Protein AF-A0A8T3NJP6-F1 (afdb_monomer_lite)

Sequence (175 aa):
MNRAPTAQTKPSHRVGARCITPTHHPRDDVEKGDGRAALRHARLGALLWALGLGLLLYYLVAYLDHVAALARYPYDFDQGEGYDVNSGWLLARGLPIYTDNSVYPYYSSNYPPVFSLLLAPIVATFGPVLATGRVLSATAALLTAGLIGAVVFRRTHHGPAALTAGLFYIGSNYV

Structure (mmCIF, N/CA/C/O backbone):
data_AF-A0A8T3NJP6-F1
#
_entry.id   AF-A0A8T3NJP6-F1
#
loop_
_atom_site.group_PDB
_atom_site.id
_atom_site.type_symbol
_atom_site.label_atom_id
_atom_site.label_alt_id
_atom_site.label_comp_id
_atom_site.label_asym_id
_atom_site.label_entity_id
_atom_site.label_seq_id
_atom_site.pdbx_PDB_ins_code
_atom_site.Cartn_x
_atom_site.Cartn_y
_atom_site.Cartn_z
_atom_site.occupancy
_atom_site.B_iso_or_equiv
_atom_site.auth_seq_id
_atom_site.auth_comp_id
_atom_site.auth_asym_id
_atom_site.auth_atom_id
_atom_site.pdbx_PDB_model_num
ATOM 1 N N . MET A 1 1 ? 32.372 -62.467 -55.895 1.00 38.81 1 MET A N 1
ATOM 2 C CA . MET A 1 1 ? 32.354 -62.446 -57.376 1.00 38.81 1 MET A CA 1
ATOM 3 C C . MET A 1 1 ? 32.005 -61.030 -57.829 1.00 38.81 1 MET A C 1
ATOM 5 O O . MET A 1 1 ? 30.941 -60.563 -57.469 1.00 38.81 1 MET A O 1
ATOM 9 N N . ASN A 1 2 ? 32.970 -60.262 -58.352 1.00 39.66 2 ASN A N 1
ATOM 10 C CA . ASN A 1 2 ? 33.225 -60.068 -59.799 1.00 39.66 2 ASN A CA 1
ATOM 11 C C . ASN A 1 2 ? 32.123 -59.198 -60.451 1.00 39.66 2 ASN A C 1
ATOM 13 O O . ASN A 1 2 ? 30.991 -59.647 -60.514 1.00 39.66 2 ASN A O 1
ATOM 17 N N . ARG A 1 3 ? 32.355 -57.981 -60.969 1.00 40.31 3 ARG A N 1
ATOM 18 C CA . ARG A 1 3 ? 33.438 -57.534 -61.869 1.00 40.31 3 ARG A CA 1
ATOM 19 C C . ARG A 1 3 ? 33.588 -55.994 -61.880 1.00 40.31 3 ARG A C 1
ATOM 21 O O . ARG A 1 3 ? 32.593 -55.292 -62.009 1.00 40.31 3 ARG A O 1
ATOM 28 N N . ALA A 1 4 ? 34.831 -55.505 -61.867 1.00 47.06 4 ALA A N 1
ATOM 29 C CA . ALA A 1 4 ? 35.287 -54.413 -62.751 1.00 47.06 4 ALA A CA 1
ATOM 30 C C . ALA A 1 4 ? 35.681 -55.053 -64.113 1.00 47.06 4 ALA A C 1
ATOM 32 O O . ALA A 1 4 ? 35.882 -56.275 -64.107 1.00 47.06 4 ALA A O 1
ATOM 33 N N . PRO A 1 5 ? 35.778 -54.356 -65.272 1.00 53.47 5 PRO A N 1
ATOM 34 C CA . PRO A 1 5 ? 36.771 -53.294 -65.555 1.00 53.47 5 PRO A CA 1
ATOM 35 C C . PRO A 1 5 ? 36.186 -52.183 -66.487 1.00 53.47 5 PRO A C 1
ATOM 37 O O . PRO A 1 5 ? 35.022 -52.236 -66.858 1.00 53.47 5 PRO A O 1
ATOM 40 N N . THR A 1 6 ? 36.848 -51.097 -66.903 1.00 47.25 6 THR A N 1
ATOM 41 C CA . THR A 1 6 ? 38.007 -51.060 -67.811 1.00 47.25 6 THR A CA 1
ATOM 42 C C . THR A 1 6 ? 38.504 -49.619 -67.952 1.00 47.25 6 THR A C 1
ATOM 44 O O . THR A 1 6 ? 37.713 -48.686 -68.064 1.00 47.25 6 THR A O 1
ATOM 47 N N . ALA A 1 7 ? 39.825 -49.465 -67.957 1.00 45.44 7 ALA A N 1
ATOM 48 C CA . ALA A 1 7 ? 40.545 -48.230 -68.222 1.00 45.44 7 ALA A CA 1
ATOM 49 C C . ALA A 1 7 ? 40.531 -47.865 -69.717 1.00 45.44 7 ALA A C 1
ATOM 51 O O . ALA A 1 7 ? 40.633 -48.751 -70.563 1.00 45.44 7 ALA A O 1
ATOM 52 N N . GLN A 1 8 ? 40.519 -46.565 -70.026 1.00 42.50 8 GLN A N 1
ATOM 53 C CA . GLN A 1 8 ? 41.013 -46.023 -71.294 1.00 42.50 8 GLN A CA 1
ATOM 54 C C . GLN A 1 8 ? 41.798 -44.724 -71.062 1.00 42.50 8 GLN A C 1
ATOM 56 O O . GLN A 1 8 ? 41.581 -43.975 -70.113 1.00 42.50 8 GLN A O 1
ATOM 61 N N . THR A 1 9 ? 42.791 -44.554 -71.923 1.00 40.91 9 THR A N 1
ATOM 62 C CA . THR A 1 9 ? 44.012 -43.758 -71.811 1.00 40.91 9 THR A CA 1
ATOM 63 C C . THR A 1 9 ? 43.911 -42.330 -72.369 1.00 40.91 9 THR A C 1
ATOM 65 O O . THR A 1 9 ? 43.141 -42.052 -73.278 1.00 40.91 9 THR A O 1
ATOM 68 N N . LYS A 1 10 ? 44.782 -41.469 -71.819 1.00 39.53 10 LYS A N 1
ATOM 69 C CA . LYS A 1 10 ? 45.223 -40.094 -72.172 1.00 39.53 10 LYS A CA 1
ATOM 70 C C . LYS A 1 10 ? 45.171 -39.689 -73.666 1.00 39.53 10 LYS A C 1
ATOM 72 O O . LYS A 1 10 ? 45.448 -40.519 -74.527 1.00 39.53 10 LYS A O 1
ATOM 77 N N . PRO A 1 11 ? 45.066 -38.372 -73.955 1.00 45.78 11 PRO A N 1
ATOM 78 C CA . PRO A 1 11 ? 46.289 -37.653 -74.344 1.00 45.78 11 PRO A CA 1
ATOM 79 C C . PRO A 1 11 ? 46.445 -36.243 -73.743 1.00 45.78 11 PRO A C 1
ATOM 81 O O . PRO A 1 11 ? 45.507 -35.589 -73.300 1.00 45.78 11 PRO A O 1
ATOM 84 N N . SER A 1 12 ? 47.701 -35.797 -73.721 1.00 45.50 12 SER A N 1
ATOM 85 C CA . SER A 1 12 ? 48.164 -34.478 -73.299 1.00 45.50 12 SER A CA 1
ATOM 86 C C . SER A 1 12 ? 47.910 -33.403 -74.355 1.00 45.50 12 SER A C 1
ATOM 88 O O . SER A 1 12 ? 48.338 -33.575 -75.493 1.00 45.50 12 SER A O 1
ATOM 90 N N . HIS A 1 13 ? 47.399 -32.242 -73.945 1.00 44.22 13 HIS A N 1
ATOM 91 C CA . HIS A 1 13 ? 47.622 -30.987 -74.662 1.00 44.22 13 HIS A CA 1
ATOM 92 C C . HIS A 1 13 ? 48.075 -29.890 -73.695 1.00 44.22 13 HIS A C 1
ATOM 94 O O . HIS A 1 13 ? 47.443 -29.616 -72.677 1.00 44.22 13 HIS A O 1
ATOM 100 N N . ARG A 1 14 ? 49.236 -29.312 -74.020 1.00 48.38 14 ARG A N 1
ATOM 101 C CA . ARG A 1 14 ? 49.785 -28.082 -73.447 1.00 48.38 14 ARG A CA 1
ATOM 102 C C . ARG A 1 14 ? 48.995 -26.864 -73.949 1.00 48.38 14 ARG A C 1
ATOM 104 O O . ARG A 1 14 ? 48.382 -26.917 -75.009 1.00 48.38 14 ARG A O 1
ATOM 111 N N . VAL A 1 15 ? 49.262 -25.748 -73.268 1.00 44.94 15 VAL A N 1
ATOM 112 C CA . VAL A 1 15 ? 49.188 -24.347 -73.721 1.00 44.94 15 VAL A CA 1
ATOM 113 C C . VAL A 1 15 ? 47.906 -23.609 -73.342 1.00 44.94 15 VAL A C 1
ATOM 115 O O . VAL A 1 15 ? 46.810 -23.928 -73.782 1.00 44.94 15 VAL A O 1
ATOM 118 N N . GLY A 1 16 ? 48.095 -22.549 -72.554 1.00 43.47 16 GLY A N 1
ATOM 119 C CA . GLY A 1 16 ? 47.092 -21.518 -72.330 1.00 43.47 16 GLY A CA 1
ATOM 120 C C . GLY A 1 16 ? 47.276 -20.798 -71.003 1.00 43.47 16 GLY A C 1
ATOM 121 O O . GLY A 1 16 ? 46.403 -20.886 -70.147 1.00 43.47 16 GLY A O 1
ATOM 122 N N . ALA A 1 17 ? 48.399 -20.092 -70.831 1.00 51.47 17 ALA A N 1
ATOM 123 C CA . ALA A 1 17 ? 48.506 -19.044 -69.823 1.00 51.47 17 ALA A CA 1
ATOM 124 C C . ALA A 1 17 ? 47.404 -18.013 -70.106 1.00 51.47 17 ALA A C 1
ATOM 126 O O . ALA A 1 17 ? 47.501 -17.230 -71.049 1.00 51.47 17 ALA A O 1
ATOM 127 N N . ARG A 1 18 ? 46.314 -18.068 -69.337 1.00 46.84 18 ARG A N 1
ATOM 128 C CA . ARG A 1 18 ? 45.271 -17.049 -69.377 1.00 46.84 18 ARG A CA 1
ATOM 129 C C . ARG A 1 18 ? 45.617 -15.989 -68.347 1.00 46.84 18 ARG A C 1
ATOM 131 O O . ARG A 1 18 ? 45.667 -16.252 -67.151 1.00 46.84 18 ARG A O 1
ATOM 138 N N . CYS A 1 19 ? 45.913 -14.817 -68.893 1.00 47.25 19 CYS A N 1
ATOM 139 C CA . CYS A 1 19 ? 46.056 -13.535 -68.233 1.00 47.25 19 CYS A CA 1
ATOM 140 C C . CYS A 1 19 ? 45.016 -13.396 -67.108 1.00 47.25 19 CYS A C 1
ATOM 142 O O . CYS A 1 19 ? 43.813 -13.421 -67.365 1.00 47.25 19 CYS A O 1
ATOM 144 N N . ILE A 1 20 ? 45.486 -13.290 -65.865 1.00 51.19 20 ILE A N 1
ATOM 145 C CA . ILE A 1 20 ? 44.656 -12.895 -64.730 1.00 51.19 20 ILE A CA 1
ATOM 146 C C . ILE A 1 20 ? 44.383 -11.403 -64.923 1.00 51.19 20 ILE A C 1
ATOM 148 O O . ILE A 1 20 ? 45.192 -10.560 -64.547 1.00 51.19 20 ILE A O 1
ATOM 152 N N 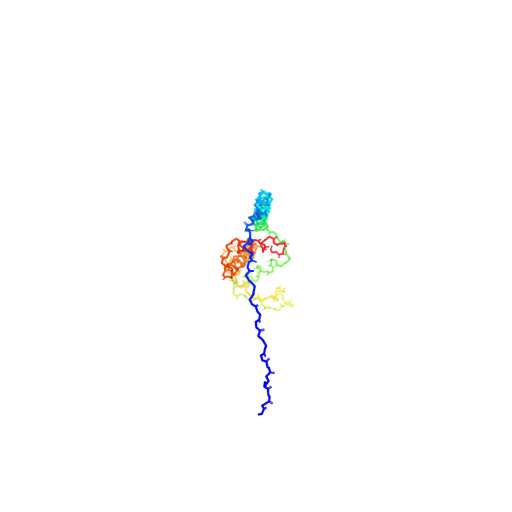. THR A 1 21 ? 43.268 -11.066 -65.563 1.00 49.53 21 THR A N 1
ATOM 153 C CA . THR A 1 21 ? 42.693 -9.724 -65.461 1.00 49.53 21 THR A CA 1
ATOM 154 C C . THR A 1 21 ? 42.191 -9.544 -64.030 1.00 49.53 21 THR A C 1
ATOM 156 O O . THR A 1 21 ? 41.343 -10.335 -63.606 1.00 49.53 21 THR A O 1
ATOM 159 N N . PRO A 1 22 ? 42.656 -8.538 -63.270 1.00 46.81 22 PRO A N 1
ATOM 160 C CA . PRO A 1 22 ? 42.009 -8.182 -62.023 1.00 46.81 22 PRO A CA 1
ATOM 161 C C . PRO A 1 22 ? 40.672 -7.543 -62.397 1.00 46.81 22 PRO A C 1
ATOM 163 O O . PRO A 1 22 ? 40.606 -6.379 -62.786 1.00 46.81 22 PRO A O 1
ATOM 166 N N . THR A 1 23 ? 39.595 -8.325 -62.350 1.00 52.22 23 THR A N 1
ATOM 167 C CA . THR A 1 23 ? 38.246 -7.768 -62.399 1.00 52.22 23 THR A CA 1
ATOM 168 C C . THR A 1 23 ? 38.066 -6.948 -61.133 1.00 52.22 23 THR A C 1
ATOM 170 O O . THR A 1 23 ? 38.006 -7.490 -60.030 1.00 52.22 23 THR A O 1
ATOM 173 N N . HIS A 1 24 ? 38.067 -5.635 -61.327 1.00 50.50 24 HIS A N 1
ATOM 174 C CA . HIS A 1 24 ? 37.753 -4.602 -60.358 1.00 50.50 24 HIS A CA 1
ATOM 175 C C . HIS A 1 24 ? 36.595 -5.059 -59.460 1.00 50.50 24 HIS 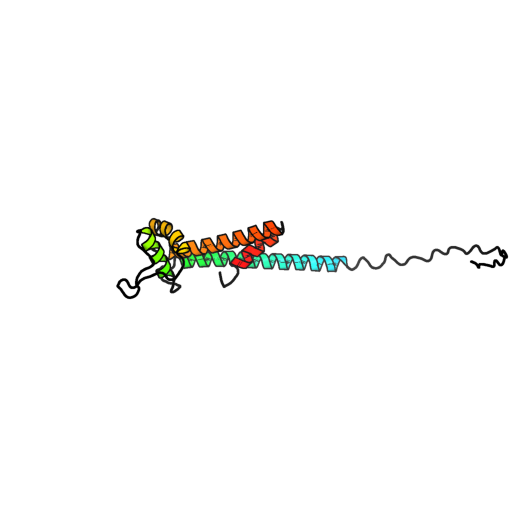A C 1
ATOM 177 O O . HIS A 1 24 ? 35.508 -5.360 -59.948 1.00 50.50 24 HIS A O 1
ATOM 183 N N . HIS A 1 25 ? 36.864 -5.196 -58.163 1.00 49.81 25 HIS A N 1
ATOM 184 C CA . HIS A 1 25 ? 35.890 -5.607 -57.162 1.00 49.81 25 HIS A CA 1
ATOM 185 C C . HIS A 1 25 ? 34.999 -4.391 -56.845 1.00 49.81 25 HIS A C 1
ATOM 187 O O . HIS A 1 25 ? 35.522 -3.430 -56.288 1.00 49.81 25 HIS A O 1
ATOM 193 N N . PRO A 1 26 ? 33.688 -4.374 -57.155 1.00 51.38 26 PRO A N 1
ATOM 194 C CA . PRO A 1 26 ? 32.816 -3.308 -56.687 1.00 51.38 26 PRO A CA 1
ATOM 195 C C . PRO A 1 26 ? 32.233 -3.774 -55.352 1.00 51.38 26 PRO A C 1
ATOM 197 O O . PRO A 1 26 ? 31.236 -4.498 -55.324 1.00 51.38 26 PRO A O 1
ATOM 200 N N . ARG A 1 27 ? 32.913 -3.480 -54.240 1.00 54.12 27 ARG A N 1
ATOM 201 C CA . ARG A 1 27 ? 32.409 -3.832 -52.900 1.00 54.12 27 ARG A CA 1
ATOM 202 C C . ARG A 1 27 ? 32.556 -2.756 -51.826 1.00 54.12 27 ARG A C 1
ATOM 204 O O . ARG A 1 27 ? 32.286 -3.073 -50.677 1.00 54.12 27 ARG A O 1
ATOM 211 N N . ASP A 1 28 ? 32.834 -1.500 -52.176 1.00 51.66 28 ASP A N 1
ATOM 212 C CA . ASP A 1 28 ? 33.122 -0.481 -51.149 1.00 51.66 28 ASP A CA 1
ATOM 213 C C . ASP A 1 28 ? 32.123 0.696 -51.091 1.00 51.66 28 ASP A C 1
ATOM 215 O O . ASP A 1 28 ? 32.291 1.615 -50.286 1.00 51.66 28 ASP A O 1
ATOM 219 N N . ASP A 1 29 ? 31.025 0.661 -51.858 1.00 48.41 29 ASP A N 1
ATOM 220 C CA . ASP A 1 29 ? 30.229 1.880 -52.096 1.00 48.41 29 ASP A CA 1
ATOM 221 C C . ASP A 1 29 ? 28.874 1.946 -51.354 1.00 48.41 29 ASP A C 1
ATOM 223 O O . ASP A 1 29 ? 28.150 2.930 -51.501 1.00 48.41 29 ASP A O 1
ATOM 227 N N . VAL A 1 30 ? 28.495 0.952 -50.535 1.00 53.06 30 VAL A N 1
ATOM 228 C CA . VAL A 1 30 ? 27.120 0.875 -49.968 1.00 53.06 30 VAL A CA 1
ATOM 229 C C . VAL A 1 30 ? 27.000 1.271 -48.481 1.00 53.06 30 VAL A C 1
ATOM 231 O O . VAL A 1 30 ? 25.906 1.583 -48.020 1.00 53.06 30 VAL A O 1
ATOM 234 N N . GLU A 1 31 ? 28.079 1.376 -47.703 1.00 53.22 31 GLU A N 1
ATOM 235 C CA . GLU A 1 31 ? 27.945 1.395 -46.227 1.00 53.22 31 GLU A CA 1
ATOM 236 C C . GLU A 1 31 ? 27.882 2.767 -45.523 1.00 53.22 31 GLU A C 1
ATOM 238 O O . GLU A 1 31 ? 27.720 2.832 -44.305 1.00 53.22 31 GLU A O 1
ATOM 243 N N . LYS A 1 32 ? 27.972 3.903 -46.229 1.00 54.69 32 LYS A N 1
ATOM 244 C CA . LYS A 1 32 ? 28.058 5.224 -45.554 1.00 54.69 32 LYS A CA 1
ATOM 245 C C . LYS A 1 32 ? 26.711 5.912 -45.272 1.00 54.69 32 LYS A C 1
ATOM 247 O O . LYS A 1 32 ? 26.680 6.895 -44.531 1.00 54.69 32 LYS A O 1
ATOM 252 N N . GLY A 1 33 ? 25.600 5.412 -45.821 1.00 56.06 33 GLY A N 1
ATOM 253 C CA . GLY A 1 33 ? 24.267 6.032 -45.700 1.00 56.06 33 GLY A CA 1
ATOM 254 C C . GLY A 1 33 ? 23.445 5.632 -44.465 1.00 56.06 33 GLY A C 1
ATOM 255 O O . GLY A 1 33 ? 22.550 6.375 -44.063 1.00 56.06 33 GLY A O 1
ATOM 256 N N . ASP A 1 34 ? 23.758 4.498 -43.834 1.00 64.94 34 ASP A N 1
ATOM 257 C CA . ASP A 1 34 ? 22.862 3.828 -42.874 1.00 64.94 34 ASP A CA 1
ATOM 258 C C . ASP A 1 34 ? 23.059 4.278 -41.405 1.00 64.94 34 ASP A C 1
ATOM 260 O O . ASP A 1 34 ? 22.128 4.342 -40.598 1.00 64.94 34 ASP A O 1
ATOM 264 N N . GLY A 1 35 ? 24.263 4.742 -41.049 1.00 72.12 35 GLY A N 1
ATOM 265 C CA . GLY A 1 35 ? 24.601 5.111 -39.665 1.00 72.12 35 GLY A CA 1
ATOM 266 C C . GLY A 1 35 ? 23.785 6.278 -39.085 1.00 72.12 35 GLY A C 1
ATOM 267 O O . GLY A 1 35 ? 23.498 6.311 -37.886 1.00 72.12 35 GLY A O 1
ATOM 268 N N . ARG A 1 36 ? 23.345 7.234 -39.921 1.00 79.62 36 ARG A N 1
ATOM 269 C CA . ARG A 1 36 ? 22.491 8.356 -39.475 1.00 79.62 36 ARG A CA 1
ATOM 270 C C . ARG A 1 36 ? 21.071 7.900 -39.156 1.00 79.62 36 ARG A C 1
ATOM 272 O O . ARG A 1 36 ? 20.460 8.436 -38.231 1.00 79.62 36 ARG A O 1
ATOM 279 N N . AL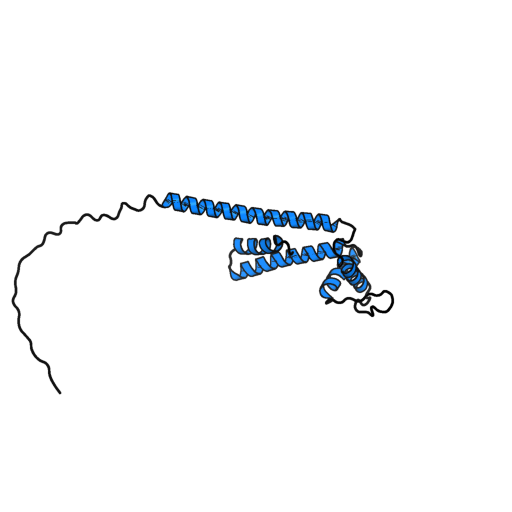A A 1 37 ? 20.545 6.934 -39.907 1.00 78.81 37 ALA A N 1
ATOM 280 C CA . ALA A 1 37 ? 19.236 6.356 -39.642 1.00 78.81 37 ALA A CA 1
ATOM 281 C C . ALA A 1 37 ? 19.282 5.526 -38.354 1.00 78.81 37 ALA A C 1
ATOM 283 O O . ALA A 1 37 ? 18.476 5.769 -37.458 1.00 78.81 37 ALA A O 1
ATOM 284 N N . ALA A 1 38 ? 20.268 4.639 -38.194 1.00 80.38 38 ALA A N 1
ATOM 285 C CA . ALA A 1 38 ? 20.451 3.848 -36.973 1.00 80.38 38 ALA A CA 1
ATOM 286 C C . ALA A 1 38 ? 20.577 4.724 -35.707 1.00 80.38 38 ALA A C 1
ATOM 288 O O . ALA A 1 38 ? 19.890 4.490 -34.711 1.00 80.38 38 ALA A O 1
ATOM 289 N N . LEU A 1 39 ? 21.368 5.803 -35.765 1.00 86.50 39 LEU A N 1
ATOM 290 C CA . LEU A 1 39 ? 21.522 6.741 -34.647 1.00 86.50 39 LEU A CA 1
ATOM 291 C C . LEU A 1 39 ? 20.217 7.479 -34.304 1.00 86.50 39 LEU A C 1
ATOM 293 O O . LEU A 1 39 ? 19.934 7.720 -33.130 1.00 86.50 39 LEU A O 1
ATOM 297 N N . ARG A 1 40 ? 19.403 7.837 -35.308 1.00 89.50 40 ARG A N 1
ATOM 298 C CA . ARG A 1 40 ? 18.079 8.447 -35.090 1.00 89.50 40 ARG A CA 1
ATOM 299 C C . ARG A 1 40 ? 17.128 7.483 -34.384 1.00 89.50 40 ARG A C 1
ATOM 301 O O . ARG A 1 40 ? 16.476 7.904 -33.433 1.00 89.50 40 ARG A O 1
ATOM 308 N N . HIS A 1 41 ? 17.086 6.215 -34.795 1.00 89.44 41 HIS A N 1
ATOM 309 C CA . HIS A 1 41 ? 16.263 5.195 -34.136 1.00 89.44 41 HIS A CA 1
ATOM 310 C C . HIS A 1 41 ? 16.716 4.945 -32.694 1.00 89.44 41 HIS A C 1
ATOM 312 O O . HIS A 1 41 ? 15.879 4.916 -31.797 1.00 89.44 41 HIS A O 1
ATOM 318 N N . ALA A 1 42 ? 18.027 4.858 -32.443 1.00 90.94 42 ALA A N 1
ATOM 319 C CA . ALA A 1 42 ? 18.564 4.707 -31.090 1.00 90.94 42 ALA A CA 1
ATOM 320 C C . ALA A 1 42 ? 18.208 5.901 -30.184 1.00 90.94 42 ALA A C 1
ATOM 322 O O . ALA A 1 42 ? 17.782 5.712 -29.047 1.00 90.94 42 ALA A O 1
ATOM 323 N N . ARG A 1 43 ? 18.319 7.135 -30.699 1.00 93.62 43 ARG A N 1
ATOM 324 C CA . ARG A 1 43 ? 17.924 8.355 -29.970 1.00 93.62 43 ARG A CA 1
ATOM 325 C C . ARG A 1 43 ? 16.427 8.407 -29.689 1.00 93.62 43 ARG A C 1
ATOM 327 O O . ARG A 1 43 ? 16.041 8.765 -28.583 1.00 93.62 43 ARG A O 1
ATOM 334 N N . LEU A 1 44 ? 15.596 8.045 -30.667 1.00 95.38 44 LEU A N 1
ATOM 335 C CA . LEU A 1 44 ? 14.149 7.969 -30.479 1.00 95.38 44 LEU A CA 1
ATOM 336 C C . LEU A 1 44 ? 13.791 6.909 -29.432 1.00 95.38 44 LEU A C 1
ATOM 338 O O . LEU A 1 44 ? 13.009 7.191 -28.534 1.00 95.38 44 LEU A O 1
ATOM 342 N N . GLY A 1 45 ? 14.408 5.727 -29.500 1.00 94.75 45 GLY A N 1
ATOM 343 C CA . GLY A 1 45 ? 14.225 4.668 -28.510 1.00 94.75 45 GLY A CA 1
ATOM 344 C C . GLY A 1 45 ? 14.599 5.126 -27.102 1.00 94.75 45 GLY A C 1
ATOM 345 O O . GLY A 1 45 ? 13.806 4.953 -26.183 1.00 94.75 45 GLY A O 1
ATOM 346 N N . ALA A 1 46 ? 15.753 5.779 -26.941 1.00 94.44 46 ALA A N 1
ATOM 347 C CA . ALA A 1 46 ? 16.181 6.342 -25.661 1.00 94.44 46 ALA A CA 1
ATOM 348 C C . ALA A 1 46 ? 15.220 7.428 -25.145 1.00 94.44 46 ALA A C 1
ATOM 350 O O . ALA A 1 46 ? 14.899 7.441 -23.959 1.00 94.44 46 ALA A O 1
ATOM 351 N N . LEU A 1 47 ? 14.725 8.304 -26.028 1.00 97.25 47 LEU A N 1
ATOM 352 C CA . LEU A 1 47 ? 13.744 9.334 -25.678 1.00 97.25 47 LEU A CA 1
ATOM 353 C C . LEU A 1 47 ? 12.422 8.718 -25.207 1.00 97.25 47 LEU A C 1
ATOM 355 O O . LEU A 1 47 ? 11.899 9.122 -24.173 1.00 97.25 47 LEU A O 1
ATOM 359 N N . LEU A 1 48 ? 11.894 7.734 -25.940 1.00 97.19 48 LEU A N 1
ATOM 360 C CA . LEU A 1 48 ? 10.659 7.036 -25.575 1.00 97.19 48 LEU A CA 1
ATOM 361 C C . LEU A 1 48 ? 10.815 6.284 -24.249 1.00 97.19 48 LEU A C 1
ATOM 363 O O . LEU A 1 48 ? 9.909 6.312 -23.421 1.00 97.19 48 LEU A O 1
ATOM 367 N N . TRP A 1 49 ? 11.978 5.671 -24.017 1.00 96.56 49 TRP A N 1
ATOM 368 C CA . TRP A 1 49 ? 12.299 5.030 -22.743 1.00 96.56 49 TRP A CA 1
ATOM 369 C C . TRP A 1 49 ? 12.341 6.028 -21.585 1.00 96.56 49 TRP A C 1
ATOM 371 O O . TRP A 1 49 ? 11.743 5.781 -20.539 1.00 96.56 49 TRP A O 1
ATOM 381 N N . ALA A 1 50 ? 13.020 7.162 -21.771 1.00 96.25 50 ALA A N 1
ATOM 382 C CA . ALA A 1 50 ? 13.099 8.214 -20.764 1.00 96.25 50 ALA A CA 1
ATOM 383 C C . ALA A 1 50 ? 11.718 8.809 -20.459 1.00 96.25 50 ALA A C 1
ATOM 385 O O . ALA A 1 50 ? 11.387 9.013 -19.294 1.00 96.25 50 ALA A O 1
ATOM 386 N N . LEU A 1 51 ? 10.894 9.028 -21.489 1.00 97.94 51 LEU A N 1
ATOM 387 C CA . LEU A 1 51 ? 9.518 9.491 -21.332 1.00 97.94 51 LEU A CA 1
ATOM 388 C C . LEU A 1 51 ? 8.675 8.473 -20.556 1.00 97.94 51 LEU A C 1
ATOM 390 O O . LEU A 1 51 ? 8.022 8.844 -19.587 1.00 97.94 51 LEU A O 1
ATOM 394 N N . GLY A 1 52 ? 8.727 7.193 -20.935 1.00 97.50 52 GLY A N 1
ATOM 395 C CA . GLY A 1 52 ? 7.999 6.125 -20.246 1.00 97.50 52 GLY A CA 1
ATOM 396 C C . GLY A 1 52 ? 8.399 5.997 -18.776 1.00 97.50 52 GLY A C 1
ATOM 397 O O . GLY A 1 52 ? 7.536 5.957 -17.903 1.00 97.50 52 GLY A O 1
ATOM 398 N N . LEU A 1 53 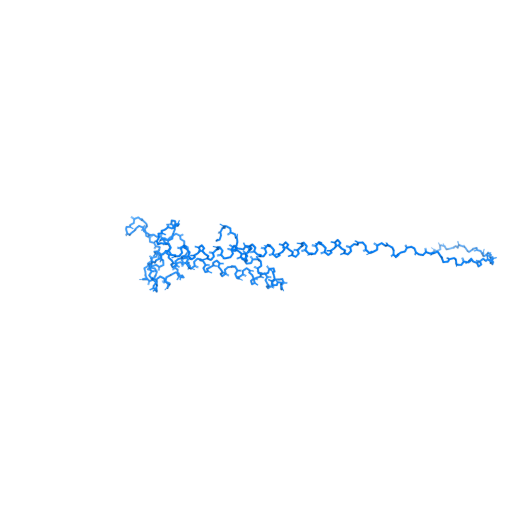? 9.702 6.018 -18.481 1.00 97.31 53 LEU A N 1
ATOM 399 C CA . LEU A 1 53 ? 10.194 6.027 -17.103 1.00 97.31 53 LEU A CA 1
ATOM 400 C C . LEU A 1 53 ? 9.751 7.290 -16.349 1.00 97.31 53 LEU A C 1
ATOM 402 O O . LEU A 1 53 ? 9.349 7.198 -15.194 1.00 97.31 53 LEU A O 1
ATOM 406 N N . GLY A 1 54 ? 9.780 8.454 -17.001 1.00 98.00 54 GLY A N 1
ATOM 407 C CA . GLY A 1 54 ? 9.292 9.710 -16.434 1.00 98.00 54 GLY A CA 1
ATOM 408 C C . GLY A 1 54 ? 7.810 9.652 -16.056 1.00 98.00 54 GLY A C 1
ATOM 409 O O . GLY A 1 54 ? 7.453 10.065 -14.956 1.00 98.00 54 GLY A O 1
ATOM 410 N N . LEU A 1 55 ? 6.959 9.077 -16.914 1.00 97.75 55 LEU A N 1
ATOM 411 C CA . LEU A 1 55 ? 5.538 8.861 -16.617 1.00 97.75 55 LEU A CA 1
ATOM 412 C C . LEU A 1 55 ? 5.347 7.918 -15.425 1.00 97.75 55 LEU A C 1
ATOM 414 O O . LEU A 1 55 ? 4.537 8.194 -14.547 1.00 97.75 55 LEU A O 1
ATOM 418 N N . LEU A 1 56 ? 6.108 6.827 -15.367 1.00 97.88 56 LEU A N 1
ATOM 419 C CA . LEU A 1 56 ? 6.052 5.879 -14.255 1.00 97.88 56 LEU A CA 1
ATOM 420 C C . LEU A 1 56 ? 6.463 6.517 -12.918 1.00 97.88 56 LEU A C 1
ATOM 422 O O . LEU A 1 56 ? 5.829 6.280 -11.892 1.00 97.88 56 LEU A O 1
ATOM 426 N N . LEU A 1 57 ? 7.490 7.368 -12.927 1.00 97.94 57 LEU A N 1
ATOM 427 C CA . LEU A 1 57 ? 7.891 8.138 -11.748 1.00 97.94 57 LEU A CA 1
ATOM 428 C C . LEU A 1 57 ? 6.840 9.187 -11.364 1.00 97.94 57 LEU A C 1
ATOM 430 O O . LEU A 1 57 ? 6.577 9.377 -10.179 1.00 97.94 57 LEU A O 1
ATOM 434 N N . TYR A 1 58 ? 6.208 9.833 -12.346 1.00 97.69 58 TYR A N 1
ATOM 435 C CA . TYR A 1 58 ? 5.081 10.730 -12.098 1.00 97.69 58 TYR A CA 1
ATOM 436 C C . TYR A 1 58 ? 3.917 9.995 -11.418 1.00 97.69 58 TYR A C 1
ATOM 438 O O . TYR A 1 58 ? 3.401 10.488 -10.419 1.00 97.69 58 TYR A O 1
ATOM 446 N N . TYR A 1 59 ? 3.556 8.795 -11.884 1.00 97.19 59 TYR A N 1
ATOM 447 C CA . TYR A 1 59 ? 2.522 7.979 -11.242 1.00 97.19 59 TYR A CA 1
ATOM 448 C C . TYR A 1 59 ? 2.886 7.573 -9.814 1.00 97.19 59 TYR A C 1
ATOM 450 O O . TYR A 1 59 ? 2.017 7.596 -8.949 1.00 97.19 59 TYR A O 1
ATOM 458 N N . LEU A 1 60 ? 4.158 7.275 -9.529 1.00 97.50 60 LEU A N 1
ATOM 459 C CA . LEU A 1 60 ? 4.606 7.041 -8.153 1.00 97.50 60 LEU A CA 1
ATOM 460 C C . LEU A 1 60 ? 4.375 8.276 -7.268 1.00 97.50 60 LEU A C 1
ATOM 462 O O . LEU A 1 60 ? 3.886 8.145 -6.150 1.00 97.50 60 LEU A O 1
ATOM 466 N N . VAL A 1 61 ? 4.696 9.477 -7.757 1.00 98.06 61 VAL A N 1
ATOM 467 C CA . VAL A 1 61 ? 4.444 10.721 -7.011 1.00 98.06 61 VAL A CA 1
ATOM 468 C C . VAL A 1 61 ? 2.944 10.951 -6.818 1.00 98.06 61 VAL A C 1
ATOM 470 O O . VAL A 1 61 ? 2.524 11.262 -5.707 1.00 98.06 61 VAL A O 1
ATOM 473 N N . ALA A 1 62 ? 2.136 10.749 -7.862 1.00 96.88 62 ALA A N 1
ATOM 474 C CA . ALA A 1 62 ? 0.682 10.875 -7.789 1.00 96.88 62 ALA A CA 1
ATOM 475 C C . ALA A 1 62 ? 0.066 9.883 -6.786 1.00 96.88 62 ALA A C 1
ATOM 477 O O . ALA A 1 62 ? -0.802 10.259 -6.004 1.00 96.88 62 ALA A O 1
ATOM 478 N N . TYR A 1 63 ? 0.559 8.642 -6.756 1.00 96.75 63 TYR A N 1
ATOM 479 C CA . TYR A 1 63 ? 0.169 7.634 -5.773 1.00 96.75 63 TYR A CA 1
ATOM 480 C C . TYR A 1 63 ? 0.494 8.085 -4.340 1.00 96.75 63 TYR A C 1
ATOM 482 O O . TYR A 1 63 ? -0.365 8.031 -3.463 1.00 96.75 63 TYR A O 1
ATOM 490 N N . LEU A 1 64 ? 1.712 8.581 -4.090 1.00 97.25 64 LEU A N 1
ATOM 491 C CA . LEU A 1 64 ? 2.112 9.051 -2.758 1.00 97.25 64 LEU A CA 1
ATOM 492 C C . LEU A 1 64 ? 1.295 10.266 -2.298 1.00 97.25 64 LEU A C 1
ATOM 494 O O . LEU A 1 64 ? 0.925 10.340 -1.125 1.00 97.25 64 LEU A O 1
ATOM 498 N N . ASP A 1 65 ? 0.995 11.194 -3.208 1.00 97.94 65 ASP A N 1
ATOM 499 C CA . ASP A 1 65 ? 0.125 12.338 -2.927 1.00 97.94 65 ASP A CA 1
ATOM 500 C C . ASP A 1 65 ? -1.302 11.882 -2.589 1.00 97.94 65 ASP A C 1
ATOM 502 O O . ASP A 1 65 ? -1.854 12.286 -1.564 1.00 97.94 65 ASP A O 1
ATOM 506 N N . HIS A 1 66 ? -1.853 10.949 -3.375 1.00 95.62 66 HIS A N 1
ATOM 507 C CA . HIS A 1 66 ? -3.167 10.363 -3.129 1.00 95.62 66 HIS A CA 1
ATOM 508 C C . HIS A 1 66 ? -3.242 9.671 -1.763 1.00 95.62 66 HIS A C 1
ATOM 510 O O . HIS A 1 66 ? -4.135 9.975 -0.973 1.00 95.62 66 HIS A O 1
ATOM 516 N N . VAL A 1 67 ? -2.274 8.808 -1.436 1.00 96.00 67 VAL A N 1
ATOM 517 C CA . VAL A 1 67 ? -2.195 8.135 -0.128 1.00 96.00 67 VAL A CA 1
ATOM 518 C C . VAL A 1 67 ? -2.105 9.152 1.008 1.00 96.00 67 VAL A C 1
ATOM 520 O O . VAL A 1 67 ? -2.777 8.998 2.027 1.00 96.00 67 VAL A O 1
ATOM 523 N N . ALA A 1 68 ? -1.306 10.210 0.854 1.00 97.81 68 ALA A N 1
ATOM 524 C CA . ALA A 1 68 ? -1.157 11.230 1.885 1.00 97.81 68 ALA A CA 1
ATOM 525 C C . ALA A 1 68 ? -2.433 12.071 2.063 1.00 97.81 68 ALA A C 1
ATOM 527 O O . ALA A 1 68 ? -2.776 12.443 3.188 1.00 97.81 68 ALA A O 1
ATOM 528 N N . ALA A 1 69 ? -3.140 12.392 0.978 1.00 97.56 69 ALA A N 1
ATOM 529 C CA . ALA A 1 69 ? -4.434 13.065 1.031 1.00 97.56 69 ALA A CA 1
ATOM 530 C C . ALA A 1 69 ? -5.488 12.171 1.700 1.00 97.56 69 ALA A C 1
ATOM 532 O O . ALA A 1 69 ? -6.163 12.602 2.637 1.00 97.56 69 ALA A O 1
ATOM 533 N N . LEU A 1 70 ? -5.557 10.904 1.287 1.00 95.94 70 LEU A N 1
ATOM 534 C CA . LEU A 1 70 ? -6.502 9.926 1.808 1.00 95.94 70 LEU A CA 1
ATOM 535 C C . LEU A 1 70 ? -6.243 9.624 3.289 1.00 95.94 70 LEU A C 1
ATOM 537 O O . LEU A 1 70 ? -7.175 9.610 4.082 1.00 95.94 70 LEU A O 1
ATOM 541 N N . ALA A 1 71 ? -4.990 9.483 3.723 1.00 96.25 71 ALA A N 1
ATOM 542 C CA . ALA A 1 71 ? -4.661 9.269 5.135 1.00 96.25 71 ALA A CA 1
ATOM 543 C C . ALA A 1 71 ? -5.100 10.432 6.050 1.00 96.25 71 ALA A C 1
ATOM 545 O O . ALA A 1 71 ? -5.373 10.211 7.227 1.00 96.25 71 ALA A O 1
ATOM 546 N N . ARG A 1 72 ? -5.184 11.664 5.528 1.00 96.50 72 ARG A N 1
ATOM 547 C CA . ARG A 1 72 ? -5.649 12.846 6.281 1.00 96.50 72 ARG A CA 1
ATOM 548 C C . ARG A 1 72 ? -7.166 13.022 6.248 1.00 96.50 72 ARG A C 1
ATOM 550 O O . ARG A 1 72 ? -7.699 13.762 7.070 1.00 96.50 72 ARG A O 1
ATOM 557 N N . TYR A 1 73 ? -7.851 12.388 5.299 1.00 96.81 73 TYR A N 1
ATOM 558 C CA . TYR A 1 73 ? -9.297 12.492 5.161 1.00 96.81 73 TYR A CA 1
ATOM 559 C C . TYR A 1 73 ? -9.994 11.729 6.305 1.00 96.81 73 TYR A C 1
ATOM 561 O O . TYR A 1 73 ? -9.793 10.525 6.434 1.00 96.81 73 TYR A O 1
ATOM 569 N N . PRO A 1 74 ? -10.796 12.377 7.165 1.00 94.50 74 PRO A N 1
ATOM 570 C CA . PRO A 1 74 ? -11.246 11.755 8.415 1.00 94.50 74 PRO A CA 1
ATOM 571 C C . PRO A 1 74 ? -12.477 10.850 8.262 1.00 94.50 74 PRO A C 1
ATOM 573 O O . PRO A 1 74 ? -12.872 10.214 9.235 1.00 94.50 74 PRO A O 1
ATOM 576 N N . TYR A 1 75 ? -13.090 10.802 7.079 1.00 95.06 75 TYR A N 1
ATOM 577 C CA . TYR A 1 75 ? -14.310 10.038 6.826 1.00 95.06 75 TYR A CA 1
ATOM 578 C C . TYR A 1 75 ? -14.033 8.817 5.951 1.00 95.06 75 TYR A C 1
ATOM 580 O O . TYR A 1 75 ? -12.990 8.744 5.290 1.00 95.06 75 TYR A O 1
ATOM 588 N N . ASP A 1 76 ? -14.968 7.868 5.957 1.00 91.19 76 ASP A N 1
ATOM 589 C CA . ASP A 1 76 ? -14.904 6.676 5.115 1.00 91.19 76 ASP A CA 1
ATOM 590 C C . ASP A 1 76 ? -14.892 7.082 3.640 1.00 91.19 76 ASP A C 1
ATOM 592 O O . ASP A 1 76 ? -15.698 7.896 3.181 1.00 91.19 76 ASP A O 1
ATOM 596 N N . PHE A 1 77 ? -13.928 6.534 2.914 1.00 93.44 77 PHE A N 1
ATOM 597 C CA . PHE A 1 77 ? -13.812 6.656 1.468 1.00 93.44 77 PHE A CA 1
ATOM 598 C C . PHE A 1 77 ? -14.308 5.377 0.794 1.00 93.44 77 PHE A C 1
ATOM 600 O O . PHE A 1 77 ? -14.959 5.444 -0.247 1.00 93.44 77 PHE A O 1
ATOM 607 N N . ASP A 1 78 ? -14.049 4.230 1.427 1.00 90.81 78 ASP A N 1
ATOM 608 C CA . ASP A 1 78 ? -14.593 2.930 1.054 1.00 90.81 78 ASP A CA 1
ATOM 609 C C . ASP A 1 78 ? -15.391 2.306 2.211 1.00 90.81 78 ASP A C 1
ATOM 611 O O . ASP A 1 78 ? -15.087 2.500 3.389 1.00 90.81 78 ASP A O 1
ATOM 615 N N . GLN A 1 79 ? -16.428 1.538 1.864 1.00 87.75 79 GLN A N 1
ATOM 616 C CA . GLN A 1 79 ? -17.362 0.945 2.824 1.00 87.75 79 GLN A CA 1
ATOM 617 C C . GLN A 1 79 ? -16.661 -0.007 3.816 1.00 87.75 79 GLN A C 1
ATOM 619 O O . GLN A 1 79 ? -17.141 -0.185 4.937 1.00 87.75 79 GLN A O 1
ATOM 624 N N . GLY A 1 80 ? -15.544 -0.631 3.418 1.00 91.12 80 GLY A N 1
ATOM 625 C CA . GLY A 1 80 ? -14.822 -1.612 4.232 1.00 91.12 80 GLY A CA 1
ATOM 626 C C . GLY A 1 80 ? -13.871 -1.025 5.281 1.00 91.12 80 GLY A C 1
ATOM 627 O O . GLY A 1 80 ? -13.505 -1.722 6.226 1.00 91.12 80 GLY A O 1
ATOM 628 N N . GLU A 1 81 ? -13.486 0.249 5.181 1.00 95.00 81 GLU A N 1
ATOM 629 C CA . GLU A 1 81 ? -12.355 0.783 5.960 1.00 95.00 81 GLU A CA 1
ATOM 630 C C . GLU A 1 81 ? -12.622 0.788 7.470 1.00 95.00 81 GLU A C 1
ATOM 632 O O . GLU A 1 81 ? -11.796 0.329 8.266 1.00 95.00 81 GLU A O 1
ATOM 637 N N . GLY A 1 82 ? -13.805 1.254 7.879 1.00 94.19 82 GLY A N 1
ATOM 638 C CA . GLY A 1 82 ? -14.219 1.222 9.281 1.00 94.19 82 GLY A CA 1
ATOM 639 C C . GLY A 1 82 ? -14.357 -0.204 9.823 1.00 94.19 82 GLY A C 1
ATOM 640 O O . GLY A 1 82 ? -14.053 -0.463 10.990 1.00 94.19 82 GLY A O 1
ATOM 641 N N . TYR A 1 83 ? -14.760 -1.151 8.974 1.00 94.06 83 TYR A N 1
ATOM 642 C CA . TYR A 1 83 ? -14.898 -2.556 9.345 1.00 94.06 83 TYR A CA 1
ATOM 643 C C . TYR A 1 83 ? -13.540 -3.200 9.657 1.00 94.06 83 TYR A C 1
ATOM 645 O O . TYR A 1 83 ? -13.407 -3.905 10.667 1.00 94.06 83 TYR A O 1
ATOM 653 N N . ASP A 1 84 ? -12.528 -2.897 8.844 1.00 94.69 84 ASP A N 1
ATOM 654 C CA . ASP A 1 84 ? -11.157 -3.368 9.028 1.00 94.69 84 ASP A CA 1
ATOM 655 C C . ASP A 1 84 ? -10.506 -2.772 10.280 1.00 94.69 84 ASP A C 1
ATOM 657 O O . ASP A 1 84 ? -9.921 -3.498 11.095 1.00 94.69 84 ASP A O 1
ATOM 661 N N . VAL A 1 85 ? -10.659 -1.457 10.480 1.00 96.62 85 VAL A N 1
ATOM 662 C CA . VAL A 1 85 ? -10.154 -0.769 11.678 1.00 96.62 85 VAL A CA 1
ATOM 663 C C . VAL A 1 85 ? -10.839 -1.296 12.938 1.00 96.62 85 VAL A C 1
ATOM 665 O O . VAL A 1 85 ? -10.161 -1.522 13.943 1.00 96.62 85 VAL A O 1
ATOM 668 N N . ASN A 1 86 ? -12.148 -1.571 12.898 1.00 96.25 86 ASN A N 1
ATOM 669 C CA . ASN A 1 86 ? -12.856 -2.173 14.029 1.00 96.25 86 ASN A CA 1
ATOM 670 C C . ASN A 1 86 ? -12.326 -3.577 14.358 1.00 96.25 86 ASN A C 1
ATOM 672 O O . ASN A 1 86 ? -12.110 -3.889 15.529 1.00 96.25 86 ASN A O 1
ATOM 676 N N . SER A 1 87 ? -12.047 -4.402 13.344 1.00 97.06 87 SER A N 1
ATOM 677 C CA . SER A 1 87 ? -11.402 -5.709 13.529 1.00 97.06 87 SER A CA 1
ATOM 678 C C . SER A 1 87 ? -10.042 -5.577 14.223 1.00 97.06 87 SER A C 1
ATOM 680 O O . SER A 1 87 ? -9.787 -6.245 15.227 1.00 97.06 87 SER A O 1
ATOM 682 N N . GLY A 1 88 ? -9.185 -4.670 13.739 1.00 97.62 88 GLY A N 1
ATOM 683 C CA . GLY A 1 88 ? -7.897 -4.374 14.373 1.00 97.62 88 GLY A CA 1
ATOM 684 C C . GLY A 1 88 ? -8.056 -3.894 15.820 1.00 97.62 88 GLY A C 1
ATOM 685 O O . GLY A 1 88 ? -7.326 -4.334 16.706 1.00 97.62 88 GLY A O 1
ATOM 686 N N . TRP A 1 89 ? -9.057 -3.054 16.090 1.00 97.88 89 TRP A N 1
ATOM 687 C CA . TRP A 1 89 ? -9.354 -2.532 17.425 1.00 97.88 89 TRP A CA 1
ATOM 688 C C . TRP A 1 89 ? -9.882 -3.587 18.404 1.00 97.88 89 TRP A C 1
ATOM 690 O O . TRP A 1 89 ? -9.572 -3.547 19.597 1.00 97.88 89 TRP A O 1
ATOM 700 N N . LEU A 1 90 ? -10.703 -4.528 17.937 1.00 97.50 90 LEU A N 1
ATOM 701 C CA . LEU A 1 90 ? -11.154 -5.670 18.735 1.00 97.50 90 LEU A CA 1
ATOM 702 C C . LEU A 1 90 ? -9.970 -6.575 19.090 1.00 97.50 90 LEU A C 1
ATOM 704 O O . LEU A 1 90 ? -9.752 -6.847 20.272 1.00 97.50 90 LEU A O 1
ATOM 708 N N . LEU A 1 91 ? -9.149 -6.943 18.102 1.00 98.12 91 LEU A N 1
ATOM 709 C CA . LEU A 1 91 ? -7.958 -7.766 18.327 1.00 98.12 91 LEU A CA 1
ATOM 710 C C . LEU A 1 91 ? -6.946 -7.093 19.261 1.00 98.12 91 LEU A C 1
ATOM 712 O O . LEU A 1 91 ? -6.413 -7.754 20.149 1.00 98.12 91 LEU A O 1
ATOM 716 N N . ALA A 1 92 ? -6.733 -5.780 19.128 1.00 98.06 92 ALA A N 1
ATOM 717 C CA . ALA A 1 92 ? -5.874 -5.001 20.024 1.00 98.06 92 ALA A CA 1
ATOM 718 C C . ALA A 1 92 ? -6.305 -5.082 21.502 1.00 98.06 92 ALA A C 1
ATOM 720 O O . ALA A 1 92 ? -5.484 -4.902 22.399 1.00 98.06 92 ALA A O 1
ATOM 721 N N . ARG A 1 93 ? -7.586 -5.374 21.763 1.00 97.88 93 ARG A N 1
ATOM 722 C CA . ARG A 1 93 ? -8.170 -5.536 23.104 1.00 97.88 93 ARG A CA 1
ATOM 723 C C . ARG A 1 93 ? -8.344 -7.001 23.517 1.00 97.88 93 ARG A C 1
ATOM 725 O O . ARG A 1 93 ? -8.953 -7.266 24.549 1.00 97.88 93 ARG A O 1
ATOM 732 N N . GLY A 1 94 ? -7.849 -7.948 22.720 1.00 97.19 94 GLY A N 1
ATOM 733 C CA . GLY A 1 94 ? -8.035 -9.381 22.961 1.00 97.19 94 GLY A CA 1
ATOM 734 C C . GLY A 1 94 ? -9.479 -9.860 22.772 1.00 97.19 94 GLY A C 1
ATOM 735 O O . GLY A 1 94 ? -9.847 -10.903 23.307 1.00 97.19 94 GLY A O 1
ATOM 736 N N . LEU A 1 95 ? -10.304 -9.106 22.038 1.00 97.00 95 LEU A N 1
ATOM 737 C CA . LEU A 1 95 ? -11.683 -9.475 21.727 1.00 97.00 95 LEU A CA 1
ATOM 738 C C . LEU A 1 95 ? -11.750 -10.266 20.409 1.00 97.00 95 LEU A C 1
ATOM 740 O O . LEU A 1 95 ? -10.971 -9.993 19.489 1.00 97.00 95 LEU A O 1
ATOM 744 N N . PRO A 1 96 ? -12.672 -11.239 20.289 1.00 95.81 96 PRO A N 1
ATOM 745 C CA . PRO A 1 96 ? -12.833 -12.010 19.064 1.00 95.81 96 PRO A CA 1
ATOM 746 C C . PRO A 1 96 ? -13.385 -11.138 17.931 1.00 95.81 96 PRO A C 1
ATOM 748 O O . PRO A 1 96 ? -14.196 -10.243 18.160 1.00 95.81 96 PRO A O 1
ATOM 751 N N . ILE A 1 97 ? -12.970 -11.445 16.701 1.00 96.88 97 ILE A N 1
ATOM 752 C CA . ILE A 1 97 ? -13.514 -10.824 15.483 1.00 96.88 97 ILE A CA 1
ATOM 753 C C . ILE A 1 97 ? -14.479 -11.734 14.729 1.00 96.88 97 ILE A C 1
ATOM 755 O O . ILE A 1 97 ? -15.168 -11.249 13.848 1.00 96.88 97 ILE A O 1
ATOM 759 N N . TYR A 1 98 ? -14.541 -13.024 15.056 1.00 96.69 98 TYR A N 1
ATOM 760 C CA . TYR A 1 98 ? -15.507 -13.964 14.487 1.00 96.69 98 TYR A CA 1
ATOM 761 C C . TYR A 1 98 ? -16.577 -14.239 15.539 1.00 96.69 98 TYR A C 1
ATOM 763 O O . TYR A 1 98 ? -16.297 -14.862 16.564 1.00 96.69 98 TYR A O 1
ATOM 771 N N . THR A 1 99 ? -17.775 -13.723 15.310 1.00 94.69 99 THR A N 1
ATOM 772 C CA . THR A 1 99 ? -18.863 -13.654 16.294 1.00 94.69 99 THR A CA 1
ATOM 773 C C . THR A 1 99 ? -20.212 -13.900 15.610 1.00 94.69 99 THR A C 1
ATOM 775 O O . THR A 1 99 ? -20.273 -14.188 14.417 1.00 94.69 99 THR A O 1
ATOM 778 N N . ASP A 1 100 ? -21.313 -13.870 1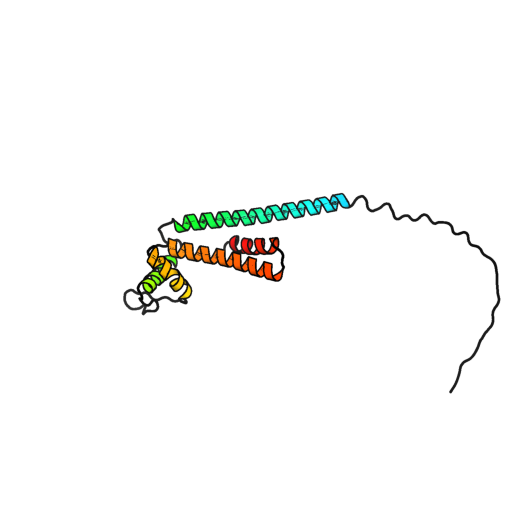6.360 1.00 94.38 100 ASP A N 1
ATOM 779 C CA . ASP A 1 100 ? -22.654 -14.034 15.793 1.00 94.38 100 ASP A CA 1
ATOM 780 C C . ASP A 1 100 ? -23.217 -12.678 15.334 1.00 94.38 100 ASP A C 1
ATOM 782 O O . ASP A 1 100 ? -23.406 -11.768 16.140 1.00 94.38 100 ASP A O 1
ATOM 786 N N . ASN A 1 101 ? -23.514 -12.552 14.039 1.00 94.62 101 ASN A N 1
ATOM 787 C CA . ASN A 1 101 ? -24.094 -11.343 13.446 1.00 94.62 101 ASN A CA 1
ATOM 788 C C . ASN A 1 101 ? -25.581 -11.137 13.774 1.00 94.62 101 ASN A C 1
ATOM 790 O O . ASN A 1 101 ? -26.120 -10.077 13.464 1.00 94.62 101 ASN A O 1
ATOM 794 N N . SER A 1 102 ? -26.257 -12.122 14.372 1.00 96.44 102 SER A N 1
ATOM 795 C CA . SER A 1 102 ? -27.665 -12.019 14.779 1.00 96.44 102 SER A CA 1
ATOM 796 C C . SER A 1 102 ? -27.856 -11.399 16.167 1.00 96.44 102 SER A C 1
ATOM 798 O O . SER A 1 102 ? -28.979 -11.062 16.545 1.00 96.44 102 SER A O 1
ATOM 800 N N . VAL A 1 103 ? -26.766 -11.201 16.913 1.00 95.00 103 VAL A N 1
ATOM 801 C CA . VAL A 1 103 ? -26.780 -10.664 18.276 1.00 95.00 103 VAL A CA 1
ATOM 802 C C . VAL A 1 103 ? -25.962 -9.378 18.325 1.00 95.00 103 VAL A C 1
ATOM 804 O O . VAL A 1 103 ? -24.896 -9.285 17.720 1.00 95.00 103 VAL A O 1
ATOM 807 N N . TYR A 1 104 ? -26.448 -8.368 19.053 1.00 92.62 104 TYR A N 1
ATOM 808 C CA . TYR A 1 104 ? -25.704 -7.125 19.280 1.00 92.62 104 TYR A CA 1
ATOM 809 C C . TYR A 1 104 ? -24.283 -7.438 19.810 1.00 92.62 104 TYR A C 1
ATOM 811 O O . TYR A 1 104 ? -24.169 -8.225 20.753 1.00 92.62 104 TYR A O 1
ATOM 819 N N . PRO A 1 105 ? -23.199 -6.849 19.254 1.00 92.25 105 PRO A N 1
ATOM 820 C CA . PRO A 1 105 ? -23.151 -5.649 18.408 1.00 92.25 105 PRO A CA 1
ATOM 821 C C . PRO A 1 105 ? -23.284 -5.873 16.887 1.00 92.25 105 PRO A C 1
ATOM 823 O O . PRO A 1 105 ? -22.916 -4.984 16.126 1.00 92.25 105 PRO A O 1
ATOM 826 N N . TYR A 1 106 ? -23.813 -7.015 16.432 1.00 93.50 106 TYR A N 1
ATOM 827 C CA . TYR A 1 106 ? -24.051 -7.330 15.011 1.00 93.50 106 TYR A CA 1
ATOM 828 C C . TYR A 1 106 ? -22.782 -7.233 14.152 1.00 93.50 106 TYR A C 1
ATOM 830 O O . TYR A 1 106 ? -22.779 -6.671 13.057 1.00 93.50 106 TYR A O 1
ATOM 838 N N . TYR A 1 107 ? -21.681 -7.752 14.690 1.00 94.12 107 TYR A N 1
ATOM 839 C CA . TYR A 1 107 ? -20.379 -7.748 14.041 1.00 94.12 107 TYR A CA 1
ATOM 840 C C . TYR A 1 107 ? -19.819 -9.161 13.988 1.00 94.12 107 TYR A C 1
ATOM 842 O O . TYR A 1 107 ? -19.955 -9.907 14.951 1.00 94.12 107 TYR A O 1
ATOM 850 N N . SER A 1 108 ? -19.161 -9.499 12.885 1.00 95.00 108 SER A N 1
ATOM 851 C CA . SER A 1 108 ? -18.322 -10.678 12.703 1.00 95.00 108 SER A CA 1
ATOM 852 C C . SER A 1 108 ? -17.585 -10.510 11.395 1.00 95.00 108 SER A C 1
ATOM 854 O O . SER A 1 108 ? -18.242 -10.325 10.370 1.00 95.00 108 SER A O 1
ATOM 856 N N . SER A 1 109 ? -16.261 -10.629 11.441 1.00 93.94 109 SER A N 1
ATOM 857 C CA . SER A 1 109 ? -15.356 -10.707 10.301 1.00 93.94 109 SER A CA 1
ATOM 858 C C . SER A 1 109 ? -15.735 -11.858 9.369 1.00 93.94 109 SER A C 1
ATOM 860 O O . SER A 1 109 ? -16.094 -12.948 9.823 1.00 93.94 109 SER A O 1
ATOM 862 N N . ASN A 1 110 ? -15.638 -11.620 8.064 1.00 93.19 110 ASN A N 1
ATOM 863 C CA . ASN A 1 110 ? -15.790 -12.621 7.007 1.00 93.19 110 ASN A CA 1
ATOM 864 C C . ASN A 1 110 ? -14.469 -12.925 6.268 1.00 93.19 110 ASN A C 1
ATOM 866 O O . ASN A 1 110 ? -14.459 -13.779 5.382 1.00 93.19 110 ASN A O 1
ATOM 870 N N . TYR A 1 111 ? -13.367 -12.252 6.620 1.00 90.94 111 TYR A N 1
ATOM 871 C CA . TYR A 1 111 ? -12.060 -12.391 5.968 1.00 90.94 111 TYR A CA 1
ATOM 872 C C . TYR A 1 111 ? -11.007 -13.026 6.886 1.00 90.94 111 TYR A C 1
ATOM 874 O O . TYR A 1 111 ? -11.120 -12.917 8.108 1.00 90.94 111 TYR A O 1
ATOM 882 N N . PRO A 1 112 ? -9.949 -13.653 6.326 1.00 95.12 112 PRO A N 1
ATOM 883 C CA . PRO A 1 112 ? -8.811 -14.127 7.108 1.00 95.12 112 PRO A CA 1
ATOM 884 C C . PRO A 1 112 ? -8.164 -13.006 7.940 1.00 95.12 112 PRO A C 1
ATOM 886 O O . PRO A 1 112 ? -8.053 -11.872 7.472 1.00 95.12 112 PRO A O 1
ATOM 889 N N . PRO A 1 113 ? -7.631 -13.308 9.137 1.00 95.50 113 PRO A N 1
ATOM 890 C CA . PRO A 1 113 ? -7.315 -12.285 10.131 1.00 95.50 113 PRO A CA 1
ATOM 891 C C . PRO A 1 113 ? -5.978 -11.575 9.884 1.00 95.50 113 PRO A C 1
ATOM 893 O O . PRO A 1 113 ? -5.571 -10.767 10.708 1.00 95.50 113 PRO A O 1
ATOM 896 N N . VAL A 1 114 ? -5.246 -11.890 8.809 1.00 97.25 114 VAL A N 1
ATOM 897 C CA . VAL A 1 114 ? -3.857 -11.431 8.619 1.00 97.25 114 VAL A CA 1
ATOM 898 C C . VAL A 1 114 ? -3.767 -9.907 8.615 1.00 97.25 114 VAL A C 1
ATOM 900 O O . VAL A 1 114 ? -2.938 -9.349 9.329 1.00 97.25 114 VAL A O 1
ATOM 903 N N . PHE A 1 115 ? -4.641 -9.230 7.868 1.00 96.88 115 PHE A N 1
ATOM 904 C CA . PHE A 1 115 ? -4.660 -7.768 7.834 1.00 96.88 115 PHE A CA 1
ATOM 905 C C . PHE A 1 115 ? -4.999 -7.184 9.209 1.00 96.88 115 PHE A C 1
ATOM 907 O O . PHE A 1 115 ? -4.258 -6.356 9.731 1.00 96.88 115 PHE A O 1
ATOM 914 N N . SER A 1 116 ? -6.060 -7.684 9.845 1.00 97.19 116 SER A N 1
ATOM 915 C CA . SER A 1 116 ? -6.500 -7.241 11.171 1.00 97.19 116 SER A CA 1
ATOM 916 C C . SER A 1 116 ? -5.434 -7.465 12.251 1.00 97.19 116 SER A C 1
ATOM 918 O O . SER A 1 116 ? -5.273 -6.626 13.132 1.00 97.19 116 SER A O 1
ATOM 920 N N . LEU A 1 117 ? -4.675 -8.563 12.172 1.00 97.75 117 LEU A N 1
ATOM 921 C CA . LEU A 1 117 ? -3.570 -8.878 13.081 1.00 97.75 117 LEU A CA 1
ATOM 922 C C . LEU A 1 117 ? -2.389 -7.922 12.905 1.00 97.75 117 LEU A C 1
ATOM 924 O O . LEU A 1 117 ? -1.800 -7.505 13.898 1.00 97.75 117 LEU A O 1
ATOM 928 N N . LEU A 1 118 ? -2.053 -7.558 11.664 1.00 98.31 118 LEU A N 1
ATOM 929 C CA . LEU A 1 118 ? -1.027 -6.548 11.386 1.00 98.31 118 LEU A CA 1
ATOM 930 C C . LEU A 1 118 ? -1.485 -5.147 11.807 1.00 98.31 118 LEU A C 1
ATOM 932 O O . LEU A 1 118 ? -0.676 -4.347 12.276 1.00 98.31 118 LEU A O 1
ATOM 936 N N . LEU A 1 119 ? -2.780 -4.862 11.672 1.00 98.06 119 LEU A N 1
ATOM 937 C CA . LEU A 1 119 ? -3.370 -3.578 12.026 1.00 98.06 119 LEU A CA 1
ATOM 938 C C . LEU A 1 119 ? -3.532 -3.395 13.542 1.00 98.06 119 LEU A C 1
ATOM 940 O O . LEU A 1 119 ? -3.383 -2.280 14.034 1.00 98.06 119 LEU A O 1
ATOM 944 N N . ALA A 1 120 ? -3.784 -4.469 14.294 1.00 98.25 120 ALA A N 1
ATOM 945 C CA . ALA A 1 120 ? -3.987 -4.435 15.743 1.00 98.25 120 ALA A CA 1
ATOM 946 C C . ALA A 1 120 ? -2.898 -3.668 16.526 1.00 98.25 120 ALA A C 1
ATOM 948 O O . ALA A 1 120 ? -3.261 -2.758 17.273 1.00 98.25 120 ALA A O 1
ATOM 949 N N . PRO A 1 121 ? -1.582 -3.934 16.367 1.00 98.25 121 PRO A N 1
ATOM 950 C CA . PRO A 1 121 ? -0.554 -3.165 17.075 1.00 98.25 121 PRO A CA 1
ATOM 951 C C . PRO A 1 121 ? -0.491 -1.690 16.639 1.00 98.25 121 PRO A C 1
ATOM 953 O O . PRO A 1 121 ? -0.173 -0.818 17.449 1.00 98.25 121 PRO A O 1
ATOM 956 N N . ILE A 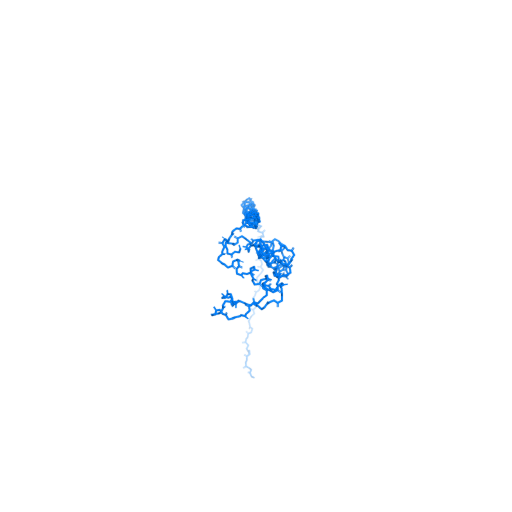1 122 ? -0.825 -1.385 15.382 1.00 98.19 122 ILE A N 1
ATOM 957 C CA . ILE A 1 122 ? -0.846 -0.010 14.860 1.00 98.19 122 ILE A CA 1
ATOM 958 C C . ILE A 1 122 ? -2.009 0.757 15.497 1.00 98.19 122 ILE A C 1
ATOM 960 O O . ILE A 1 122 ? -1.811 1.833 16.057 1.00 98.19 122 ILE A O 1
ATOM 964 N N . VAL A 1 123 ? -3.206 0.173 15.487 1.00 97.81 123 VAL A N 1
ATOM 965 C CA . VAL A 1 123 ? -4.405 0.740 16.116 1.00 97.81 123 VAL A CA 1
ATOM 966 C C . VAL A 1 123 ? -4.248 0.853 17.634 1.00 97.81 123 VAL A C 1
ATOM 968 O O . VAL A 1 123 ? -4.681 1.844 18.214 1.00 97.81 123 VAL A O 1
ATOM 971 N N . ALA A 1 124 ? -3.581 -0.100 18.290 1.00 97.75 124 ALA A N 1
ATOM 972 C CA . ALA A 1 124 ? -3.261 -0.000 19.716 1.00 97.75 124 ALA A CA 1
ATOM 973 C C . ALA A 1 124 ? -2.380 1.222 20.039 1.00 97.75 124 ALA A C 1
ATOM 975 O O . ALA A 1 124 ? -2.493 1.788 21.124 1.00 97.75 124 ALA A O 1
ATOM 976 N N . THR A 1 125 ? -1.522 1.633 19.098 1.00 97.88 125 THR A N 1
ATOM 977 C CA . THR A 1 125 ? -0.561 2.733 19.280 1.00 97.88 125 THR A CA 1
ATOM 978 C C . THR A 1 125 ? -1.138 4.093 18.881 1.00 97.88 125 THR A C 1
ATOM 980 O O . THR A 1 125 ? -0.942 5.078 19.587 1.00 97.88 125 THR A O 1
ATOM 983 N N . PHE A 1 126 ? -1.849 4.161 17.753 1.00 96.94 126 PHE A N 1
ATOM 984 C CA . PHE A 1 126 ? -2.331 5.415 17.154 1.00 96.94 126 PHE A CA 1
ATOM 985 C C . PHE A 1 126 ? -3.843 5.637 17.310 1.00 96.94 126 PHE A C 1
ATOM 987 O O . PHE A 1 126 ? -4.357 6.688 16.931 1.00 96.94 126 PHE A O 1
ATOM 994 N N . GLY A 1 127 ? -4.554 4.663 17.880 1.00 96.25 127 GLY A N 1
ATOM 995 C CA . GLY A 1 127 ? -6.007 4.652 17.997 1.00 96.25 127 GLY A CA 1
ATOM 996 C C . GLY A 1 127 ? -6.716 4.093 16.753 1.00 96.25 127 GLY A C 1
ATOM 997 O O . GLY A 1 127 ? -6.102 3.912 15.697 1.00 96.25 127 GLY A O 1
ATOM 998 N N . PRO A 1 128 ? -8.028 3.813 16.858 1.00 96.44 128 PRO A N 1
ATOM 999 C CA . PRO A 1 128 ? -8.840 3.252 15.779 1.00 96.44 128 PRO A CA 1
ATOM 1000 C C . PRO A 1 128 ? -9.261 4.327 14.763 1.00 96.44 128 PRO A C 1
ATOM 1002 O O . PRO A 1 128 ? -10.442 4.610 14.589 1.00 96.44 128 PRO A O 1
ATOM 1005 N N . VAL A 1 129 ? -8.285 4.954 14.104 1.00 96.56 129 VAL A N 1
ATOM 1006 C CA . VAL A 1 129 ? -8.516 5.947 13.041 1.00 96.56 129 VAL A CA 1
ATOM 1007 C C . VAL A 1 129 ? -8.305 5.326 11.661 1.00 96.56 129 VAL A C 1
ATOM 1009 O O . VAL A 1 129 ? -7.400 4.508 11.485 1.00 96.56 129 VAL A O 1
ATOM 1012 N N . LEU A 1 130 ? -9.079 5.757 10.658 1.00 96.94 130 LEU A N 1
ATOM 1013 C CA . LEU A 1 130 ? -9.017 5.237 9.277 1.00 96.94 130 LEU A CA 1
ATOM 1014 C C . LEU A 1 130 ? -7.617 5.328 8.653 1.00 96.94 130 LEU A C 1
ATOM 1016 O O . LEU A 1 130 ? -7.213 4.467 7.871 1.00 96.94 130 LEU A O 1
ATOM 1020 N N . ALA A 1 131 ? -6.836 6.332 9.059 1.00 97.19 131 ALA A N 1
ATOM 1021 C CA . ALA A 1 131 ? -5.454 6.507 8.627 1.00 97.19 131 ALA A CA 1
ATOM 1022 C C . ALA A 1 131 ? -4.576 5.270 8.897 1.00 97.19 131 ALA A C 1
ATOM 1024 O O . ALA A 1 131 ? -3.693 4.972 8.098 1.00 97.19 131 ALA A O 1
ATOM 1025 N N . THR A 1 132 ? -4.820 4.529 9.986 1.00 97.06 132 THR A N 1
ATOM 1026 C CA . THR A 1 132 ? -4.026 3.335 10.331 1.00 97.06 132 THR A CA 1
ATOM 1027 C C . THR A 1 132 ? -4.164 2.233 9.281 1.00 97.06 132 THR A C 1
ATOM 1029 O O . THR A 1 132 ? -3.151 1.711 8.813 1.00 97.06 132 THR A O 1
ATOM 1032 N N . GLY A 1 133 ? -5.397 1.931 8.857 1.00 96.69 133 GLY A N 1
ATOM 1033 C CA . GLY A 1 133 ? -5.678 0.957 7.802 1.00 96.69 133 GLY A CA 1
ATOM 1034 C C . GLY A 1 133 ? -5.123 1.411 6.454 1.00 96.69 133 GLY A C 1
ATOM 1035 O O . GLY A 1 133 ? -4.412 0.660 5.791 1.00 96.69 133 GLY A O 1
ATOM 1036 N N . ARG A 1 134 ? -5.345 2.681 6.095 1.00 96.94 134 ARG A N 1
ATOM 1037 C CA . ARG A 1 134 ? -4.872 3.272 4.831 1.00 96.94 134 ARG A CA 1
ATOM 1038 C C . ARG A 1 134 ? -3.350 3.243 4.693 1.00 96.94 134 ARG A C 1
ATOM 1040 O O . ARG A 1 134 ? -2.833 2.834 3.657 1.00 96.94 134 ARG A O 1
ATOM 1047 N N . VAL A 1 135 ? -2.619 3.634 5.739 1.00 96.94 135 VAL A N 1
ATOM 1048 C CA . VAL A 1 135 ? -1.146 3.614 5.738 1.00 96.94 135 VAL A CA 1
ATOM 1049 C C . VAL A 1 135 ? -0.617 2.182 5.677 1.00 96.94 135 VAL A C 1
ATOM 1051 O O . VAL A 1 135 ? 0.366 1.933 4.975 1.00 96.94 135 VAL A O 1
ATOM 1054 N N . LEU A 1 136 ? -1.265 1.230 6.356 1.00 97.69 136 LEU A N 1
ATOM 1055 C CA . LEU A 1 136 ? -0.885 -0.180 6.281 1.00 97.69 136 LEU A CA 1
ATOM 1056 C C . LEU A 1 136 ? -1.074 -0.734 4.861 1.00 97.69 136 LEU A C 1
ATOM 1058 O O . LEU A 1 136 ? -0.136 -1.314 4.313 1.00 97.69 136 LEU A O 1
ATOM 1062 N N . SER A 1 137 ? -2.233 -0.501 4.239 1.00 96.38 137 SER A N 1
ATOM 1063 C CA . SER A 1 137 ? -2.514 -0.914 2.856 1.00 96.38 137 SER A CA 1
ATOM 1064 C C . SER A 1 137 ? -1.542 -0.281 1.860 1.00 96.38 137 SER A C 1
ATOM 1066 O O . SER A 1 137 ? -0.940 -0.986 1.048 1.00 96.38 137 SER A O 1
ATOM 1068 N N . ALA A 1 138 ? -1.289 1.026 1.977 1.00 96.94 138 ALA A N 1
ATOM 1069 C CA . ALA A 1 138 ? -0.343 1.720 1.108 1.00 96.94 138 ALA A CA 1
ATOM 1070 C C . ALA A 1 138 ? 1.092 1.190 1.259 1.00 96.94 138 ALA A C 1
ATOM 1072 O O . ALA A 1 138 ? 1.830 1.061 0.278 1.00 96.94 138 ALA A O 1
ATOM 1073 N N . THR A 1 139 ? 1.484 0.844 2.489 1.00 97.81 139 THR A N 1
ATOM 1074 C CA . THR A 1 139 ? 2.777 0.215 2.783 1.00 97.81 139 THR A CA 1
ATOM 1075 C C . THR A 1 139 ? 2.864 -1.173 2.152 1.00 97.81 139 THR A C 1
ATOM 1077 O O . THR A 1 139 ? 3.874 -1.496 1.529 1.00 97.81 139 THR A O 1
ATOM 1080 N N . ALA A 1 140 ? 1.806 -1.982 2.251 1.00 97.94 140 ALA A N 1
ATOM 1081 C CA . ALA A 1 140 ? 1.745 -3.304 1.629 1.00 97.94 140 ALA A CA 1
ATOM 1082 C C . ALA A 1 140 ? 1.872 -3.230 0.096 1.00 97.94 140 ALA A C 1
ATOM 1084 O O . ALA A 1 140 ? 2.586 -4.041 -0.500 1.00 97.94 140 ALA A O 1
ATOM 1085 N N . ALA A 1 141 ? 1.260 -2.230 -0.544 1.00 97.75 141 ALA A N 1
ATOM 1086 C CA . ALA A 1 141 ? 1.414 -1.988 -1.977 1.00 97.75 141 ALA A CA 1
ATOM 1087 C C . ALA A 1 141 ? 2.860 -1.609 -2.353 1.00 97.75 141 ALA A C 1
ATOM 1089 O O . ALA A 1 141 ? 3.436 -2.212 -3.259 1.00 97.75 141 ALA A O 1
ATOM 1090 N N . LEU A 1 142 ? 3.502 -0.694 -1.618 1.00 98.12 142 LEU A N 1
ATOM 1091 C CA . LEU A 1 142 ? 4.909 -0.333 -1.855 1.00 98.12 142 LEU A CA 1
ATOM 1092 C C . LEU A 1 142 ? 5.864 -1.518 -1.636 1.00 98.12 142 LEU A C 1
ATOM 1094 O O . LEU A 1 142 ? 6.787 -1.729 -2.427 1.00 98.12 142 LEU A O 1
ATOM 1098 N N . LEU A 1 143 ? 5.625 -2.331 -0.602 1.00 98.38 143 LEU A N 1
ATOM 1099 C CA . LEU A 1 143 ? 6.378 -3.565 -0.368 1.00 98.38 143 LEU A CA 1
ATOM 1100 C C . LEU A 1 143 ? 6.183 -4.562 -1.514 1.00 98.38 143 LEU A C 1
ATOM 1102 O O . LEU A 1 143 ? 7.154 -5.163 -1.967 1.00 98.38 143 LEU A O 1
ATOM 1106 N N . THR A 1 144 ? 4.959 -4.697 -2.027 1.00 98.56 144 THR A N 1
ATOM 1107 C CA . THR A 1 144 ? 4.658 -5.552 -3.184 1.00 98.56 144 THR A CA 1
ATOM 1108 C C . THR A 1 144 ? 5.396 -5.072 -4.432 1.00 98.56 144 THR A C 1
ATOM 1110 O O . THR A 1 144 ? 6.041 -5.879 -5.100 1.00 98.56 144 THR A O 1
ATOM 1113 N N . ALA A 1 145 ? 5.415 -3.763 -4.701 1.00 98.38 145 ALA A N 1
ATOM 1114 C CA . ALA A 1 145 ? 6.197 -3.177 -5.791 1.00 98.38 145 ALA A CA 1
ATOM 1115 C C . ALA A 1 145 ? 7.699 -3.489 -5.657 1.00 98.38 145 ALA A C 1
ATOM 1117 O O . ALA A 1 145 ? 8.349 -3.900 -6.623 1.00 98.38 145 ALA A O 1
ATOM 1118 N N . GLY A 1 146 ? 8.242 -3.350 -4.442 1.00 98.56 146 GLY A N 1
ATOM 1119 C CA . GLY A 1 146 ? 9.628 -3.696 -4.127 1.00 98.56 146 GLY A CA 1
ATOM 1120 C C . GLY A 1 146 ? 9.928 -5.184 -4.321 1.00 98.56 146 GLY A C 1
ATOM 1121 O O . GLY A 1 146 ? 10.957 -5.534 -4.899 1.00 98.56 146 GLY A O 1
ATOM 1122 N N . LEU A 1 147 ? 9.015 -6.068 -3.906 1.00 98.69 147 LEU A N 1
ATOM 1123 C CA . LEU A 1 147 ? 9.129 -7.515 -4.102 1.00 98.69 147 LEU A CA 1
ATOM 1124 C C . LEU A 1 147 ? 9.077 -7.896 -5.583 1.00 98.69 147 LEU A C 1
ATOM 1126 O O . LEU A 1 147 ? 9.890 -8.711 -6.019 1.00 98.69 147 LEU A O 1
ATOM 1130 N N . ILE A 1 148 ? 8.186 -7.283 -6.366 1.00 98.56 148 ILE A N 1
ATOM 1131 C CA . ILE A 1 148 ? 8.131 -7.458 -7.824 1.00 98.56 148 ILE A CA 1
ATOM 1132 C C . ILE A 1 148 ? 9.482 -7.079 -8.438 1.00 98.56 148 ILE A C 1
ATOM 1134 O O . ILE A 1 148 ? 10.081 -7.886 -9.154 1.00 98.56 148 ILE A O 1
ATOM 1138 N N . GLY A 1 149 ? 10.011 -5.901 -8.096 1.00 98.50 149 GLY A N 1
ATOM 1139 C CA . GLY A 1 149 ? 11.326 -5.462 -8.560 1.00 98.50 149 GLY A CA 1
ATOM 1140 C C . GLY A 1 149 ? 12.446 -6.423 -8.149 1.00 98.50 149 GLY A C 1
ATOM 1141 O O . GLY A 1 149 ? 13.259 -6.822 -8.983 1.00 98.50 149 GLY A O 1
ATOM 1142 N N . ALA A 1 150 ? 12.457 -6.878 -6.895 1.00 98.62 150 ALA A N 1
ATOM 1143 C CA . ALA A 1 150 ? 13.448 -7.827 -6.394 1.00 98.62 150 ALA A CA 1
ATOM 1144 C C . ALA A 1 150 ? 13.392 -9.175 -7.132 1.00 98.62 150 ALA A C 1
ATOM 1146 O O . ALA A 1 150 ? 14.433 -9.730 -7.492 1.00 98.62 150 ALA A O 1
ATOM 1147 N N . VAL A 1 151 ? 12.193 -9.701 -7.401 1.00 98.62 151 VAL A N 1
ATOM 1148 C CA . VAL A 1 151 ? 12.009 -10.941 -8.168 1.00 98.62 151 VAL A CA 1
ATOM 1149 C C . VAL A 1 151 ? 12.507 -10.767 -9.602 1.00 98.62 151 VAL A C 1
ATOM 1151 O O . VAL A 1 151 ? 13.262 -11.614 -10.085 1.00 98.62 151 VAL A O 1
ATOM 1154 N N . VAL A 1 152 ? 12.155 -9.666 -10.271 1.00 98.62 152 VAL A N 1
ATOM 1155 C CA . VAL A 1 152 ? 12.608 -9.387 -11.644 1.00 98.62 152 VAL A CA 1
ATOM 1156 C C . VAL A 1 152 ? 14.124 -9.219 -11.702 1.00 98.62 152 VAL A C 1
ATOM 1158 O O . VAL A 1 152 ? 14.768 -9.801 -12.579 1.00 98.62 152 VAL A O 1
ATOM 1161 N N . PHE A 1 153 ? 14.725 -8.508 -10.745 1.00 98.62 153 PHE A N 1
ATOM 1162 C CA . PHE A 1 153 ? 16.178 -8.359 -10.670 1.00 98.62 153 PHE A CA 1
ATOM 1163 C C . PHE A 1 153 ? 16.872 -9.710 -10.489 1.00 98.62 153 PHE A C 1
ATOM 1165 O O . PHE A 1 153 ? 17.823 -10.013 -11.202 1.00 98.62 153 PHE A O 1
ATOM 1172 N N . ARG A 1 154 ? 16.361 -10.569 -9.601 1.00 98.38 154 ARG A N 1
ATOM 1173 C CA . ARG A 1 154 ? 16.922 -11.911 -9.374 1.00 98.38 154 ARG A CA 1
ATOM 1174 C C . ARG A 1 154 ? 16.826 -12.831 -10.591 1.00 98.38 154 ARG A C 1
ATOM 1176 O O . ARG A 1 154 ? 17.600 -13.775 -10.682 1.00 98.38 154 ARG A O 1
ATOM 1183 N N . ARG A 1 155 ? 15.866 -12.603 -11.492 1.00 98.25 155 ARG A N 1
ATOM 1184 C CA . ARG A 1 155 ? 15.669 -13.416 -12.706 1.00 98.25 155 ARG A CA 1
ATOM 1185 C C . ARG A 1 155 ? 16.439 -12.893 -13.915 1.00 98.25 155 ARG A C 1
ATOM 1187 O O . ARG A 1 155 ? 16.823 -13.689 -14.761 1.00 98.25 155 ARG A O 1
ATOM 1194 N N . THR A 1 156 ? 16.625 -11.579 -14.010 1.00 98.06 156 THR A N 1
ATOM 1195 C CA . THR A 1 156 ? 17.168 -10.921 -15.212 1.00 98.06 156 THR A CA 1
ATOM 1196 C C . THR A 1 156 ? 18.546 -10.303 -15.005 1.00 98.06 156 THR A C 1
ATOM 1198 O O . THR A 1 156 ? 19.230 -10.020 -15.982 1.00 98.06 156 THR A O 1
ATOM 1201 N N . HIS A 1 157 ? 18.935 -10.038 -13.753 1.00 97.31 157 HIS A N 1
ATOM 1202 C CA . HIS A 1 157 ? 20.075 -9.195 -13.378 1.00 97.31 157 HIS A CA 1
ATOM 1203 C C . HIS A 1 157 ? 20.067 -7.805 -14.049 1.00 97.31 157 HIS A C 1
ATOM 1205 O O . HIS A 1 157 ? 21.101 -7.148 -14.148 1.00 97.31 157 HIS A O 1
ATOM 1211 N N . HIS A 1 158 ? 18.892 -7.329 -14.487 1.00 97.62 158 HIS A N 1
ATOM 1212 C CA . HIS A 1 158 ? 18.738 -6.085 -15.233 1.00 97.62 158 HIS A CA 1
ATOM 1213 C C . HIS A 1 158 ? 18.001 -5.028 -14.398 1.00 97.62 158 HIS A C 1
ATOM 1215 O O . HIS A 1 158 ? 16.774 -5.040 -14.277 1.00 97.62 158 HIS A O 1
ATOM 1221 N N . GLY A 1 159 ? 18.760 -4.087 -13.829 1.00 97.31 159 GLY A N 1
ATOM 1222 C CA . GLY A 1 159 ? 18.250 -3.043 -12.927 1.00 97.31 159 GLY A CA 1
ATOM 1223 C C . GLY A 1 159 ? 17.081 -2.224 -13.495 1.00 97.31 159 GLY A C 1
ATOM 1224 O O . GLY A 1 159 ? 16.043 -2.145 -12.840 1.00 97.31 159 GLY A O 1
ATOM 1225 N N . PRO A 1 160 ? 17.176 -1.676 -14.723 1.00 96.69 160 PRO A N 1
ATOM 1226 C CA . PRO A 1 160 ? 16.075 -0.913 -15.307 1.00 96.69 160 PRO A CA 1
ATOM 1227 C C . PRO A 1 160 ? 14.787 -1.724 -15.477 1.00 96.69 160 PRO A C 1
ATOM 1229 O O . PRO A 1 160 ? 13.708 -1.180 -15.282 1.00 96.69 160 PRO A O 1
ATOM 1232 N N . ALA A 1 161 ? 14.889 -3.023 -15.786 1.00 96.69 161 ALA A N 1
ATOM 1233 C CA . ALA A 1 161 ? 13.713 -3.886 -15.929 1.00 96.69 161 ALA A CA 1
ATOM 1234 C C . ALA A 1 161 ? 13.060 -4.171 -14.569 1.00 96.69 161 ALA A C 1
ATOM 1236 O O . ALA A 1 161 ? 11.838 -4.198 -14.456 1.00 96.69 161 ALA A O 1
ATOM 1237 N N . ALA A 1 162 ? 13.874 -4.348 -13.527 1.00 98.06 162 ALA A N 1
ATOM 1238 C CA . ALA A 1 162 ? 13.394 -4.499 -12.160 1.00 98.06 162 ALA A CA 1
ATOM 1239 C C . ALA A 1 162 ? 12.676 -3.242 -11.653 1.00 98.06 162 ALA A C 1
ATOM 1241 O O . ALA A 1 162 ? 11.588 -3.341 -11.086 1.00 98.06 162 ALA A O 1
ATOM 1242 N N . LEU A 1 163 ? 13.259 -2.064 -11.896 1.00 97.94 163 LEU A N 1
ATOM 1243 C CA . LEU A 1 163 ? 12.663 -0.787 -11.512 1.00 97.94 163 LEU A CA 1
ATOM 1244 C C . LEU A 1 163 ? 11.324 -0.565 -12.218 1.00 97.94 163 LEU A C 1
ATOM 1246 O O . LEU A 1 163 ? 10.325 -0.288 -11.556 1.00 97.94 163 LEU A O 1
ATOM 1250 N N . THR A 1 164 ? 11.281 -0.707 -13.546 1.00 97.81 164 THR A N 1
ATOM 1251 C CA . THR A 1 164 ? 10.036 -0.471 -14.282 1.00 97.81 164 THR A CA 1
ATOM 1252 C C . THR A 1 164 ? 8.951 -1.471 -13.918 1.00 97.81 164 THR A C 1
ATOM 1254 O O . THR A 1 164 ? 7.801 -1.063 -13.835 1.00 97.81 164 THR A O 1
ATOM 1257 N N . ALA A 1 165 ? 9.278 -2.732 -13.622 1.00 98.12 165 ALA A N 1
ATOM 1258 C CA . ALA A 1 165 ? 8.287 -3.714 -13.179 1.00 98.12 165 ALA A CA 1
ATOM 1259 C C . ALA A 1 165 ? 7.571 -3.298 -11.881 1.00 98.12 165 ALA A C 1
ATOM 1261 O O . ALA A 1 165 ? 6.345 -3.370 -11.808 1.00 98.12 165 ALA A O 1
ATOM 1262 N N . GLY A 1 166 ? 8.315 -2.820 -10.877 1.00 98.25 166 GLY A N 1
ATOM 1263 C CA . GLY A 1 166 ? 7.720 -2.303 -9.640 1.00 98.25 166 GLY A CA 1
ATOM 1264 C C . GLY A 1 166 ? 6.911 -1.022 -9.871 1.00 98.25 166 GLY A C 1
ATOM 1265 O O . GLY A 1 166 ? 5.812 -0.877 -9.340 1.00 98.25 166 GLY A O 1
ATOM 1266 N N . LEU A 1 167 ? 7.413 -0.115 -10.714 1.00 98.25 167 LEU A N 1
ATOM 1267 C CA . LEU A 1 167 ? 6.696 1.119 -11.038 1.00 98.25 167 LEU A CA 1
ATOM 1268 C C . LEU A 1 167 ? 5.422 0.874 -11.859 1.00 98.25 167 LEU A C 1
ATOM 1270 O O . LEU A 1 167 ? 4.447 1.588 -11.665 1.00 98.25 167 LEU A O 1
ATOM 1274 N N . PHE A 1 168 ? 5.391 -0.130 -12.740 1.00 98.00 168 PHE A N 1
ATOM 1275 C CA . PHE A 1 168 ? 4.177 -0.513 -13.469 1.00 98.00 168 PHE A CA 1
ATOM 1276 C C . PHE A 1 168 ? 3.075 -1.003 -12.531 1.00 98.00 168 PHE A C 1
ATOM 1278 O O . PHE A 1 168 ? 1.909 -0.712 -12.772 1.00 98.00 168 PHE A O 1
ATOM 1285 N N . TYR A 1 169 ? 3.437 -1.717 -11.462 1.00 98.19 169 TYR A N 1
ATOM 1286 C CA . TYR A 1 169 ? 2.478 -2.136 -10.443 1.00 98.19 169 TYR A CA 1
ATOM 1287 C C . TYR A 1 169 ? 1.857 -0.929 -9.727 1.00 98.19 169 TYR A C 1
ATOM 1289 O O . TYR A 1 169 ? 0.639 -0.849 -9.642 1.00 98.19 169 TYR A O 1
ATOM 1297 N N . ILE A 1 170 ? 2.671 0.043 -9.294 1.00 97.62 170 ILE A N 1
ATOM 1298 C CA . ILE A 1 170 ? 2.175 1.277 -8.652 1.00 97.62 170 ILE A CA 1
ATOM 1299 C C . ILE A 1 170 ? 1.410 2.179 -9.630 1.00 97.62 170 ILE A C 1
ATOM 1301 O O . ILE A 1 170 ? 0.460 2.844 -9.244 1.00 97.62 170 ILE A O 1
ATOM 1305 N N . GLY A 1 171 ? 1.807 2.213 -10.902 1.00 95.56 171 GLY A N 1
ATOM 1306 C CA . GLY A 1 171 ? 1.114 2.981 -11.939 1.00 95.56 171 GLY A CA 1
ATOM 1307 C C . GLY A 1 171 ? -0.204 2.360 -12.409 1.00 95.56 171 GLY A C 1
ATOM 1308 O O . GLY A 1 171 ? -0.877 2.946 -13.256 1.00 95.56 171 GLY A O 1
ATOM 1309 N N . SER A 1 172 ? -0.566 1.179 -11.904 1.00 94.19 172 SER A N 1
ATOM 1310 C CA . SER A 1 172 ? -1.852 0.542 -12.175 1.00 94.19 172 SER A CA 1
ATOM 1311 C C . SER A 1 172 ? -2.973 1.276 -11.446 1.00 94.19 172 SER A C 1
ATOM 1313 O O . SER A 1 172 ? -2.864 1.567 -10.264 1.00 94.19 172 SER A O 1
ATOM 1315 N N . ASN A 1 173 ? -4.102 1.497 -12.114 1.00 88.19 173 ASN A N 1
ATOM 1316 C CA . ASN A 1 173 ? -5.298 2.087 -11.503 1.00 88.19 173 ASN A CA 1
ATOM 1317 C C . ASN A 1 173 ? -6.055 1.133 -10.557 1.00 88.19 173 ASN A C 1
ATOM 1319 O O . ASN A 1 173 ? -7.119 1.492 -10.060 1.00 88.19 173 ASN A O 1
ATOM 1323 N N . TYR A 1 174 ? -5.556 -0.090 -10.376 1.00 84.69 174 TYR A N 1
ATOM 1324 C CA . TYR A 1 174 ? -6.148 -1.117 -9.516 1.00 84.69 174 TYR A CA 1
ATOM 1325 C C . TYR A 1 174 ? -5.444 -1.268 -8.162 1.00 84.69 174 TYR A C 1
ATOM 1327 O O . TYR A 1 174 ? -5.866 -2.108 -7.369 1.00 84.69 174 TYR A O 1
ATOM 1335 N N . VAL A 1 175 ? -4.350 -0.535 -7.935 1.00 80.75 175 VAL A N 1
ATOM 1336 C CA . VAL A 1 175 ? -3.479 -0.656 -6.756 1.00 80.75 175 VAL A CA 1
ATOM 1337 C C . VAL A 1 175 ? -3.509 0.627 -5.943 1.00 80.75 175 VAL A C 1
ATOM 1339 O O . VAL A 1 175 ? -3.543 1.711 -6.564 1.00 80.75 175 VAL A O 1
#

pLDDT: mean 86.38, std 19.26, range [38.81, 98.69]

Secondary structure (DSSP, 8-state):
---------------------------SSSTTSSHHHHHHHHHHHHHHHHHHHHHHHHHHHHHHHHHHHHHH--S-SSTTHHHHHHHHHHHHTT--SS--TTSTT-----S-THHHHHHHHHHHHH-S-HHHHHHHHHHHHHHHHHHHHHHHHHHH--HHHHHHHHHHHHTSTT-

Foldseek 3Di:
DDDDDDDDDDDDDDDDPDDPDPPDDPDDPPPPPCVVVVVVVVVVVVVVLVVLVVVLVVLVVVLVVVLVVVLPDQDDPDPCLLLLLVLLCCVLVVHAQADDLVDPVNGHDPDDCVLSVVLNVVCNPPNSTSSSSSVSVSVVLLVVLLVQLVVCCVVPVDNSVSNVRSSVSSSDPVD

Radius of gyration: 37.13 Å; chains: 1; bounding box: 77×76×98 Å